Protein AF-N4UJ09-F1 (afdb_monomer)

Solvent-accessible surface area (backbone atoms only — not comparable to full-atom values): 3590 Å² total; per-residue (Å²): 110,72,68,55,35,55,76,68,70,48,91,75,77,54,69,84,58,44,54,60,54,50,51,55,52,50,60,70,50,76,39,71,69,51,51,53,48,52,33,50,76,72,66,40,62,66,90,44,68,68,60,36,52,59,70,68,66,121

Radius of gyration: 16.84 Å; Cα contacts (8 Å, |Δi|>4): 20; chains: 1; bounding box: 41×18×36 Å

Structure (mmCIF, N/CA/C/O backbone):
data_AF-N4UJ09-F1
#
_entry.id   AF-N4UJ09-F1
#
loop_
_atom_site.group_PDB
_atom_site.id
_atom_site.type_symbol
_atom_site.label_atom_id
_atom_site.label_alt_id
_atom_site.label_comp_id
_atom_site.label_asym_id
_atom_site.label_entity_id
_atom_site.label_seq_id
_atom_site.pdbx_PDB_ins_code
_atom_site.Cartn_x
_atom_site.Cartn_y
_atom_site.Cartn_z
_atom_site.occupancy
_atom_site.B_iso_or_equiv
_atom_site.auth_seq_id
_atom_site.auth_comp_id
_atom_site.auth_asym_id
_atom_site.auth_atom_id
_atom_site.pdbx_PDB_model_num
ATOM 1 N N . GLU A 1 1 ? -16.407 -3.315 3.401 1.00 76.00 1 GLU A N 1
ATOM 2 C CA . GLU A 1 1 ? -16.478 -2.790 4.788 1.00 76.00 1 GLU A CA 1
ATOM 3 C C . GLU A 1 1 ? -15.986 -1.342 4.890 1.00 76.00 1 GLU A C 1
ATOM 5 O O . GLU A 1 1 ? -16.772 -0.495 5.288 1.00 76.00 1 GLU A O 1
ATOM 10 N N . ILE A 1 2 ? -14.760 -1.013 4.451 1.00 85.25 2 ILE A N 1
ATOM 11 C CA . ILE A 1 2 ? -14.243 0.377 4.439 1.00 85.25 2 ILE A CA 1
ATOM 12 C C . ILE A 1 2 ? -15.147 1.334 3.631 1.00 85.25 2 ILE A C 1
ATOM 14 O O . ILE A 1 2 ? -15.506 2.394 4.129 1.00 85.25 2 ILE A O 1
ATOM 18 N N . GLU A 1 3 ? -15.589 0.947 2.427 1.00 86.75 3 GLU A N 1
ATOM 19 C CA . GLU A 1 3 ? -16.514 1.763 1.612 1.00 86.75 3 GLU A CA 1
ATOM 20 C C . GLU A 1 3 ? -17.831 2.086 2.326 1.00 86.75 3 GLU A C 1
ATOM 22 O O . GLU A 1 3 ? -18.381 3.172 2.164 1.00 86.75 3 GLU A O 1
ATOM 27 N N . TYR A 1 4 ? -18.338 1.152 3.135 1.00 90.25 4 TYR A N 1
ATOM 28 C CA . TYR A 1 4 ? -19.556 1.370 3.909 1.00 90.25 4 TYR A CA 1
ATOM 29 C C . TYR A 1 4 ? -19.336 2.446 4.978 1.00 90.25 4 TYR A C 1
ATOM 31 O O . TYR A 1 4 ? -20.154 3.351 5.104 1.00 90.25 4 TYR A O 1
ATOM 39 N N . LEU A 1 5 ? -18.200 2.406 5.684 1.00 90.25 5 LEU A N 1
ATOM 40 C CA . LEU A 1 5 ? -17.838 3.442 6.656 1.00 90.25 5 LEU A CA 1
ATOM 41 C C . LEU A 1 5 ? -17.752 4.825 5.993 1.00 90.25 5 LEU A C 1
ATOM 43 O O . LEU A 1 5 ? -18.318 5.781 6.519 1.00 90.25 5 LEU A O 1
ATOM 47 N N . ILE A 1 6 ? -17.139 4.911 4.805 1.00 88.62 6 ILE A N 1
ATOM 48 C CA . ILE A 1 6 ? -17.051 6.153 4.017 1.00 88.62 6 ILE A CA 1
ATOM 49 C C . ILE A 1 6 ? -18.451 6.665 3.647 1.00 88.62 6 ILE A C 1
ATOM 51 O O . ILE A 1 6 ? -18.750 7.838 3.859 1.00 88.62 6 ILE A O 1
ATOM 55 N N . ARG A 1 7 ? -19.335 5.788 3.151 1.00 94.06 7 ARG A N 1
ATOM 56 C CA . ARG A 1 7 ? -20.728 6.136 2.806 1.00 94.06 7 ARG A CA 1
ATOM 57 C C . ARG A 1 7 ? -21.545 6.606 4.009 1.00 94.06 7 ARG A C 1
ATOM 59 O O . ARG A 1 7 ? -22.451 7.415 3.844 1.00 94.06 7 ARG A O 1
ATOM 66 N N . CYS A 1 8 ? -21.233 6.107 5.200 1.00 95.38 8 CYS A N 1
ATOM 67 C CA . CYS A 1 8 ? -21.854 6.526 6.454 1.00 95.38 8 CYS A CA 1
ATOM 68 C C . CYS A 1 8 ? -21.179 7.750 7.095 1.00 95.38 8 CYS A C 1
ATOM 70 O O . CYS A 1 8 ? -21.529 8.094 8.220 1.00 95.38 8 CYS A O 1
ATOM 72 N N . PHE A 1 9 ? -20.217 8.392 6.420 1.00 93.62 9 PHE A N 1
ATOM 73 C CA . PHE A 1 9 ? -19.421 9.503 6.958 1.00 93.62 9 PHE A CA 1
ATOM 74 C C . PHE A 1 9 ? -18.674 9.163 8.261 1.00 93.62 9 PHE A C 1
ATOM 76 O O . PHE A 1 9 ? -18.344 10.044 9.055 1.00 93.62 9 PHE A O 1
ATOM 83 N N . ILE A 1 10 ? -18.367 7.884 8.483 1.00 93.44 10 ILE A N 1
ATOM 84 C CA . ILE A 1 10 ? -17.555 7.438 9.614 1.00 93.44 10 ILE A CA 1
ATOM 85 C C . ILE A 1 10 ? -16.086 7.587 9.217 1.00 93.44 10 ILE A C 1
ATOM 87 O O . ILE A 1 10 ? -15.566 6.837 8.393 1.00 93.44 10 ILE A O 1
ATOM 91 N N . ASN A 1 11 ? -15.416 8.568 9.820 1.00 91.44 11 ASN A N 1
ATOM 92 C CA . ASN A 1 11 ? -14.029 8.934 9.520 1.00 91.44 11 ASN A CA 1
ATOM 93 C C . ASN A 1 11 ? -12.992 8.296 10.463 1.00 91.44 11 ASN A C 1
ATOM 95 O O . ASN A 1 11 ? -11.815 8.648 10.404 1.00 91.44 11 ASN A O 1
ATOM 99 N N . TYR A 1 12 ? -13.406 7.359 11.321 1.00 92.00 12 TYR A N 1
ATOM 100 C CA . TYR A 1 12 ? -12.521 6.648 12.241 1.00 92.00 12 TYR A CA 1
ATOM 101 C C . TYR A 1 12 ? -12.686 5.128 12.130 1.00 92.00 12 TYR A C 1
ATOM 103 O O . TYR A 1 12 ? -13.775 4.603 11.905 1.00 92.00 12 TYR A O 1
ATOM 111 N N . ILE A 1 13 ? -11.584 4.402 12.319 1.00 93.81 13 ILE A N 1
ATOM 112 C CA . ILE A 1 13 ? -11.539 2.938 12.364 1.00 93.81 13 ILE A CA 1
ATOM 113 C C . ILE A 1 13 ? -10.484 2.507 13.385 1.00 93.81 13 ILE A C 1
ATOM 115 O O . ILE A 1 13 ? -9.430 3.131 13.515 1.00 93.81 13 ILE A O 1
ATOM 119 N N . THR A 1 14 ? -10.758 1.450 14.148 1.00 95.19 14 THR A N 1
ATOM 120 C CA . THR A 1 14 ? -9.789 0.927 15.118 1.00 95.19 14 THR A CA 1
ATOM 121 C C . THR A 1 14 ? -8.627 0.242 14.405 1.00 95.19 14 THR A C 1
ATOM 123 O O . THR A 1 14 ? -8.795 -0.347 13.338 1.00 95.19 14 THR A O 1
ATOM 126 N N . LYS A 1 15 ? -7.447 0.225 15.037 1.00 96.06 15 LYS A N 1
ATOM 127 C CA . LYS A 1 15 ? -6.269 -0.490 14.514 1.00 96.06 15 LYS A CA 1
ATOM 128 C C . LYS A 1 15 ? -6.567 -1.961 14.206 1.00 96.06 15 LYS A C 1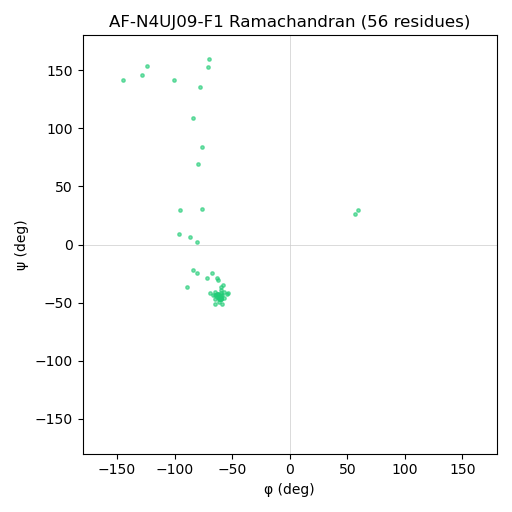
ATOM 130 O O . LYS A 1 15 ? -6.170 -2.465 13.163 1.00 96.06 15 LYS A O 1
ATOM 135 N N . THR A 1 16 ? -7.316 -2.623 15.087 1.00 96.88 16 THR A N 1
ATOM 136 C CA . THR A 1 16 ? -7.702 -4.035 14.949 1.00 96.88 16 THR A CA 1
ATOM 137 C C . THR A 1 16 ? -8.568 -4.313 13.723 1.00 96.88 16 THR A C 1
ATOM 139 O O . THR A 1 16 ? -8.484 -5.406 13.177 1.00 96.88 16 THR A O 1
ATOM 142 N N . LYS A 1 17 ? -9.364 -3.339 13.264 1.00 92.88 17 LYS A N 1
ATOM 143 C CA . LYS A 1 17 ? -10.145 -3.449 12.024 1.00 92.88 17 LYS A CA 1
ATOM 144 C C . LYS A 1 17 ? -9.363 -2.972 10.801 1.00 92.88 17 LYS A C 1
ATOM 146 O O .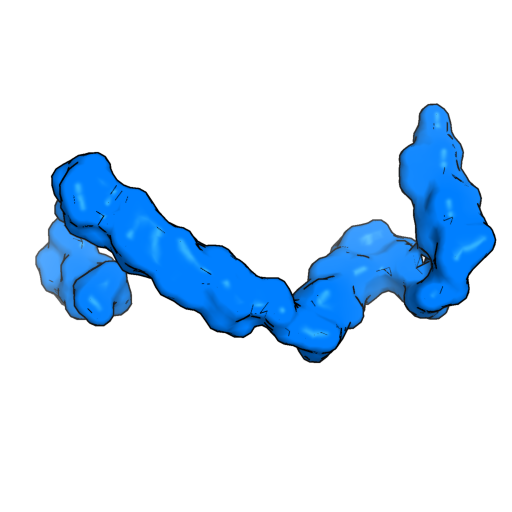 LYS A 1 17 ? -9.476 -3.562 9.732 1.00 92.88 17 LYS A O 1
ATOM 151 N N . PHE A 1 18 ? -8.553 -1.926 10.957 1.00 92.19 18 PHE A N 1
ATOM 152 C CA . PHE A 1 18 ? -7.778 -1.348 9.864 1.00 92.19 18 PHE A CA 1
ATOM 153 C C . PHE A 1 18 ? -6.725 -2.312 9.320 1.00 92.19 18 PHE A C 1
ATOM 155 O O . PHE A 1 18 ? -6.682 -2.526 8.115 1.00 92.19 18 PHE A O 1
ATOM 162 N N . PHE A 1 19 ? -5.886 -2.904 10.178 1.00 95.50 19 PHE A N 1
ATOM 163 C CA . PHE A 1 19 ? -4.745 -3.693 9.702 1.00 95.50 19 PHE A CA 1
ATOM 164 C C . PHE A 1 19 ? -5.144 -4.910 8.850 1.00 95.50 19 PHE A C 1
ATOM 166 O O . PHE A 1 19 ? -4.564 -5.067 7.775 1.00 95.50 19 PHE A O 1
ATOM 173 N N . PRO A 1 20 ? -6.141 -5.733 9.233 1.00 95.12 20 PRO A N 1
ATOM 174 C CA . PRO A 1 20 ? -6.593 -6.834 8.383 1.00 95.12 20 PRO A CA 1
ATOM 175 C C . PRO A 1 20 ? -7.193 -6.352 7.058 1.00 95.12 20 PRO A C 1
ATOM 177 O O . PRO A 1 20 ? -6.881 -6.906 6.006 1.00 95.12 20 PRO A O 1
ATOM 180 N N . ALA A 1 21 ? -8.010 -5.292 7.092 1.00 93.00 21 ALA A N 1
ATOM 181 C CA . ALA A 1 21 ? -8.620 -4.727 5.890 1.00 93.00 21 ALA A CA 1
ATOM 182 C C . ALA A 1 21 ? -7.567 -4.154 4.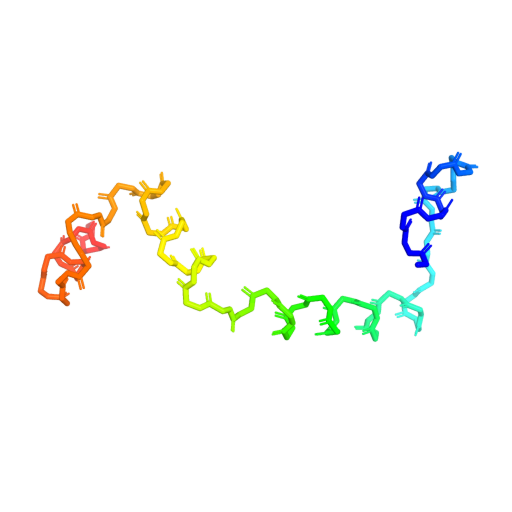927 1.00 93.00 21 ALA A C 1
ATOM 184 O O . ALA A 1 21 ? -7.622 -4.411 3.724 1.00 93.00 21 ALA A O 1
ATOM 185 N N . PHE A 1 22 ? -6.581 -3.426 5.459 1.00 92.31 22 PHE A N 1
ATOM 186 C CA . PHE A 1 22 ? -5.447 -2.917 4.696 1.00 92.31 22 PHE A CA 1
ATOM 187 C C . PHE A 1 22 ? -4.635 -4.058 4.088 1.00 92.31 22 PHE A C 1
ATOM 189 O O . PHE A 1 22 ? -4.330 -4.007 2.904 1.00 92.31 22 PHE A O 1
ATOM 196 N N . TYR A 1 23 ? -4.308 -5.093 4.864 1.00 95.19 23 TYR A N 1
ATOM 197 C CA . TYR A 1 23 ? -3.518 -6.215 4.366 1.00 95.19 23 TYR A CA 1
ATOM 198 C C . TYR A 1 23 ? -4.233 -6.960 3.233 1.00 95.19 23 TYR A C 1
ATOM 200 O O . TYR A 1 23 ? -3.616 -7.246 2.211 1.00 95.19 23 TYR A O 1
ATOM 208 N N . ALA A 1 24 ? -5.541 -7.202 3.359 1.00 94.19 24 ALA A N 1
ATOM 209 C CA . ALA A 1 24 ? -6.334 -7.806 2.290 1.00 94.19 24 ALA A CA 1
ATOM 210 C C . ALA A 1 24 ? -6.344 -6.939 1.017 1.00 94.19 24 ALA A C 1
ATOM 212 O O . ALA A 1 24 ? -6.127 -7.451 -0.081 1.00 94.19 24 ALA A O 1
ATOM 213 N N . ALA A 1 25 ? -6.539 -5.623 1.159 1.00 93.06 25 ALA A N 1
ATOM 214 C CA . ALA A 1 25 ? -6.496 -4.690 0.034 1.00 93.06 25 ALA A CA 1
ATOM 215 C C . ALA A 1 25 ? -5.097 -4.611 -0.600 1.00 93.06 25 ALA A C 1
ATOM 217 O O . ALA A 1 25 ? -4.980 -4.596 -1.821 1.00 93.06 25 ALA A O 1
ATOM 218 N N . TYR A 1 26 ? -4.043 -4.608 0.219 1.00 93.31 26 TYR A N 1
ATOM 219 C CA . TYR A 1 26 ? -2.654 -4.643 -0.226 1.00 93.31 26 TYR A CA 1
ATOM 220 C C . TYR A 1 26 ? -2.387 -5.892 -1.066 1.00 93.31 26 TYR A C 1
ATOM 222 O O . TYR A 1 26 ? -1.939 -5.761 -2.199 1.00 93.31 26 TYR A O 1
ATOM 230 N N . GLN A 1 27 ? -2.742 -7.083 -0.575 1.00 94.12 27 GLN A N 1
ATOM 231 C CA . GLN A 1 27 ? -2.570 -8.327 -1.334 1.00 94.12 27 GLN A CA 1
ATOM 232 C C . GLN A 1 27 ? -3.347 -8.303 -2.659 1.00 94.12 27 GLN A C 1
ATOM 234 O O . GLN A 1 27 ? -2.806 -8.683 -3.694 1.00 94.12 27 GLN A O 1
ATOM 239 N N . ALA A 1 28 ? -4.580 -7.786 -2.660 1.00 93.94 28 ALA A N 1
ATOM 240 C CA . ALA A 1 28 ? -5.377 -7.644 -3.881 1.00 93.94 28 ALA A CA 1
ATOM 241 C C . ALA A 1 28 ? -4.813 -6.599 -4.865 1.00 93.94 28 ALA A C 1
ATOM 243 O O . ALA A 1 28 ? -5.075 -6.672 -6.066 1.00 93.94 28 ALA A O 1
ATOM 244 N N . ALA A 1 29 ? -4.051 -5.617 -4.377 1.00 94.06 29 ALA A N 1
ATOM 245 C CA . ALA A 1 29 ? -3.478 -4.560 -5.199 1.00 94.06 29 ALA A CA 1
ATOM 246 C C . ALA A 1 29 ? -2.196 -4.988 -5.931 1.00 94.06 29 ALA A C 1
ATOM 248 O O . ALA A 1 29 ? -1.894 -4.406 -6.977 1.00 94.06 29 ALA A O 1
ATOM 249 N N . ILE A 1 30 ? -1.463 -5.988 -5.424 1.00 93.94 30 ILE A N 1
ATOM 250 C CA . ILE A 1 30 ? -0.225 -6.510 -6.030 1.00 93.94 30 ILE A CA 1
ATOM 251 C C . ILE A 1 30 ? -0.565 -7.457 -7.192 1.00 93.94 30 ILE A C 1
ATOM 253 O O . ILE A 1 30 ? -0.376 -8.668 -7.134 1.00 93.94 30 ILE A O 1
ATOM 257 N N . ILE A 1 31 ? -1.083 -6.882 -8.277 1.00 95.94 31 ILE A N 1
ATOM 258 C CA . ILE A 1 31 ? -1.337 -7.571 -9.547 1.00 95.94 31 ILE A CA 1
ATOM 259 C C . ILE A 1 31 ? -0.617 -6.859 -10.689 1.00 95.94 31 ILE A C 1
ATOM 261 O O . ILE A 1 31 ? -0.374 -5.651 -10.641 1.00 95.94 31 ILE A O 1
ATOM 265 N N . GLU A 1 32 ? -0.300 -7.604 -11.745 1.00 94.88 32 GLU A N 1
ATOM 266 C CA . GLU A 1 32 ? 0.503 -7.114 -12.870 1.00 94.88 32 GLU A CA 1
ATOM 267 C C . GLU A 1 32 ? -0.058 -5.826 -13.495 1.00 94.88 32 GLU A C 1
ATOM 269 O O . GLU A 1 32 ? 0.695 -4.892 -13.772 1.00 94.88 32 GLU A O 1
ATOM 274 N N . SER A 1 33 ? -1.379 -5.740 -13.681 1.00 95.56 33 SER A N 1
ATOM 275 C CA . SER A 1 33 ? -2.036 -4.562 -14.259 1.00 95.56 33 SER A CA 1
ATOM 276 C C . SER A 1 33 ? -1.843 -3.304 -13.407 1.00 95.56 33 SER A C 1
ATOM 278 O O . SER A 1 33 ? -1.529 -2.244 -13.953 1.00 95.56 33 SER A O 1
ATOM 280 N N . ASN A 1 34 ? -1.964 -3.422 -12.083 1.00 96.00 34 ASN A N 1
ATOM 281 C CA . ASN A 1 34 ? -1.767 -2.312 -11.151 1.00 96.00 34 ASN A CA 1
ATOM 282 C C . ASN A 1 34 ? -0.298 -1.889 -11.092 1.00 96.00 34 ASN A C 1
ATOM 284 O O . ASN A 1 34 ? -0.007 -0.694 -11.134 1.00 96.00 34 ASN A O 1
ATOM 288 N N . ILE A 1 35 ? 0.630 -2.852 -11.068 1.00 93.56 35 ILE A N 1
ATOM 289 C CA . ILE A 1 35 ? 2.074 -2.577 -11.077 1.00 9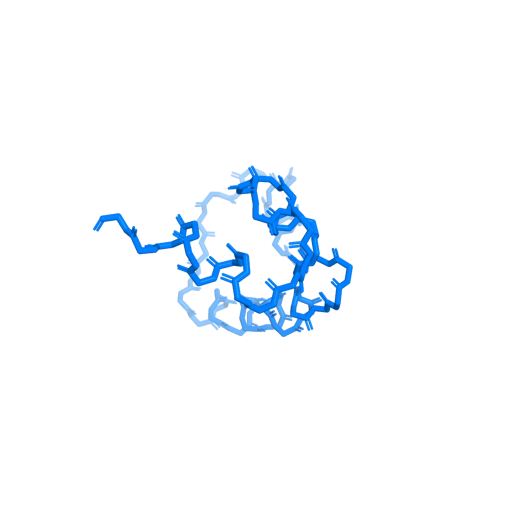3.56 35 ILE A CA 1
ATOM 290 C C . ILE A 1 35 ? 2.456 -1.835 -12.365 1.00 93.56 35 ILE A C 1
ATOM 292 O O . ILE A 1 35 ? 3.063 -0.765 -12.311 1.00 93.56 35 ILE A O 1
ATOM 296 N N . LYS A 1 36 ? 2.022 -2.332 -13.530 1.00 94.69 36 LYS A N 1
ATOM 297 C CA . LYS A 1 36 ? 2.235 -1.668 -14.828 1.00 94.69 36 LYS A CA 1
ATOM 298 C C . LYS A 1 36 ? 1.607 -0.273 -14.877 1.00 94.69 36 LYS A C 1
ATOM 300 O O . LYS A 1 36 ? 2.202 0.647 -15.442 1.00 94.69 36 LYS A O 1
ATOM 305 N N . GLY A 1 37 ? 0.422 -0.100 -14.289 1.00 95.69 37 GLY A N 1
ATOM 306 C CA . GLY A 1 37 ? -0.228 1.202 -14.131 1.00 95.69 37 GLY A CA 1
ATOM 307 C C . GLY A 1 37 ? 0.624 2.182 -13.321 1.00 95.69 37 GLY A C 1
ATOM 308 O O . GLY A 1 37 ? 0.858 3.303 -13.773 1.00 95.69 37 GLY A O 1
ATOM 309 N N . GLY A 1 38 ? 1.162 1.731 -12.184 1.00 94.44 38 GLY A N 1
ATOM 310 C CA . GLY A 1 38 ? 2.073 2.510 -11.344 1.00 94.44 38 GLY A CA 1
ATOM 311 C C . GLY A 1 38 ? 3.341 2.941 -12.083 1.00 94.44 38 GLY A C 1
ATOM 312 O O . GLY A 1 38 ? 3.680 4.123 -12.081 1.00 94.44 38 GLY A O 1
ATOM 313 N N . PHE A 1 39 ? 3.987 2.019 -12.804 1.00 95.12 39 PHE A N 1
ATOM 314 C CA . PHE A 1 39 ? 5.171 2.329 -13.616 1.00 95.12 39 P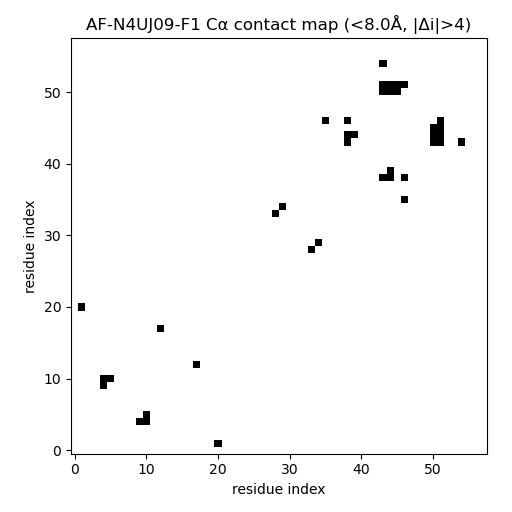HE A CA 1
ATOM 315 C C . PHE A 1 39 ? 4.873 3.389 -14.684 1.00 95.12 39 PHE A C 1
ATOM 317 O O . PHE A 1 39 ? 5.644 4.331 -14.856 1.00 95.12 39 PHE A O 1
ATOM 324 N N . ARG A 1 40 ? 3.731 3.289 -15.377 1.00 94.94 40 ARG A N 1
ATOM 325 C CA . ARG A 1 40 ? 3.311 4.303 -16.360 1.00 94.94 40 ARG A CA 1
ATOM 326 C C . A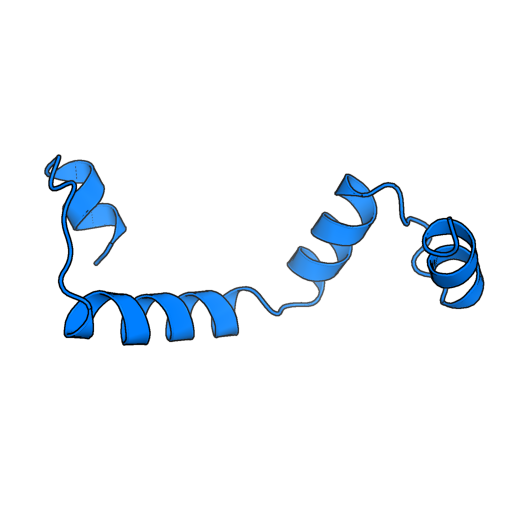RG A 1 40 ? 3.071 5.664 -15.710 1.00 94.94 40 ARG A C 1
ATOM 328 O O . ARG A 1 40 ? 3.550 6.666 -16.235 1.00 94.94 40 ARG A O 1
ATOM 335 N N . GLY A 1 41 ? 2.381 5.699 -14.568 1.00 94.81 41 GLY A N 1
ATOM 336 C CA . GLY A 1 41 ? 2.143 6.930 -13.805 1.00 94.81 41 GLY A CA 1
ATOM 337 C C . GLY A 1 41 ? 3.440 7.608 -13.355 1.00 94.81 41 GLY A C 1
ATOM 338 O O . GLY A 1 41 ? 3.556 8.830 -13.427 1.00 94.81 41 GLY A O 1
ATOM 339 N N . ALA A 1 42 ? 4.448 6.812 -12.996 1.00 94.19 42 ALA A N 1
ATOM 340 C CA . ALA A 1 42 ? 5.789 7.272 -12.641 1.00 94.19 42 ALA A CA 1
ATOM 341 C C . ALA A 1 42 ? 6.695 7.581 -13.854 1.00 94.19 42 ALA A C 1
ATOM 343 O O . ALA A 1 42 ? 7.855 7.942 -13.675 1.00 94.19 42 ALA A O 1
ATOM 344 N N . ARG A 1 43 ? 6.191 7.452 -15.092 1.00 93.06 43 ARG A N 1
ATOM 345 C CA . ARG A 1 43 ? 6.960 7.611 -16.346 1.00 93.06 43 ARG A CA 1
ATOM 346 C C . ARG A 1 43 ? 8.147 6.642 -16.480 1.00 93.06 43 ARG A C 1
ATOM 348 O O . ARG A 1 43 ? 9.118 6.931 -17.176 1.00 93.06 43 ARG A O 1
ATOM 355 N N . LEU A 1 44 ? 8.023 5.464 -15.874 1.00 93.88 44 LEU A N 1
ATOM 356 C CA . LEU A 1 44 ? 8.966 4.341 -15.931 1.00 93.88 44 LEU A CA 1
ATOM 357 C C . LEU A 1 44 ? 8.581 3.317 -17.017 1.00 93.88 44 LEU A C 1
ATOM 359 O O . LEU A 1 44 ? 8.808 2.123 -16.868 1.00 93.88 44 LEU A O 1
ATOM 363 N N . ALA A 1 45 ? 7.938 3.771 -18.094 1.00 90.12 45 ALA A N 1
ATOM 364 C CA . ALA A 1 45 ? 7.674 2.958 -19.280 1.00 90.12 45 ALA A CA 1
ATOM 365 C C 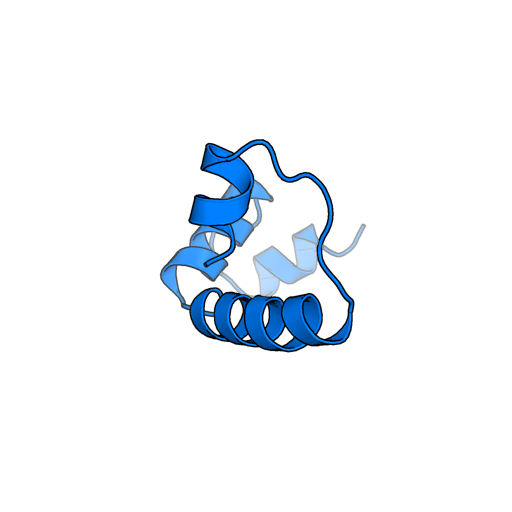. ALA A 1 45 ? 8.697 3.305 -20.384 1.00 90.12 45 ALA A C 1
ATOM 367 O O . ALA A 1 45 ? 8.994 4.496 -20.532 1.00 90.12 45 ALA A O 1
ATOM 368 N N . PRO A 1 46 ? 9.197 2.331 -21.178 1.00 89.94 46 PRO A N 1
ATOM 369 C CA . PRO A 1 46 ? 8.837 0.901 -21.199 1.00 89.94 46 PRO A CA 1
ATOM 370 C C . PRO A 1 46 ? 9.308 0.119 -19.957 1.00 89.94 46 PRO A C 1
ATOM 372 O O . PRO A 1 46 ? 10.211 0.556 -19.259 1.00 89.94 46 PRO A O 1
ATOM 375 N N . PHE A 1 47 ? 8.690 -1.040 -19.680 1.00 90.69 47 PHE A N 1
ATOM 376 C CA . PHE A 1 47 ? 8.953 -1.882 -18.490 1.00 90.69 47 PHE A CA 1
ATOM 377 C C . PHE A 1 47 ? 10.253 -2.701 -18.585 1.00 90.69 47 PHE A C 1
ATOM 379 O O . PHE A 1 47 ? 10.330 -3.818 -18.077 1.00 90.69 47 PHE A O 1
ATOM 386 N N . ASP A 1 48 ? 11.239 -2.169 -19.295 1.00 93.75 48 ASP A N 1
ATOM 387 C CA . ASP A 1 48 ? 12.558 -2.767 -19.415 1.00 93.75 48 ASP A CA 1
ATOM 388 C C . ASP A 1 48 ? 13.370 -2.494 -18.141 1.00 93.75 48 ASP A C 1
ATOM 390 O O . ASP A 1 48 ? 13.348 -1.380 -17.614 1.00 93.75 48 ASP A O 1
ATOM 394 N N . LEU A 1 49 ? 14.055 -3.518 -17.627 1.00 92.06 49 LEU A N 1
ATOM 395 C CA . LEU A 1 49 ? 14.749 -3.443 -16.340 1.00 92.06 49 LEU A CA 1
ATOM 396 C C . LEU A 1 49 ? 15.840 -2.366 -16.346 1.00 92.06 49 LEU A C 1
ATOM 398 O O . LEU A 1 49 ? 15.894 -1.556 -15.422 1.00 92.06 49 LEU A O 1
ATOM 402 N N . GLU A 1 50 ? 16.662 -2.327 -17.396 1.00 94.25 50 GLU A N 1
ATOM 403 C CA . GLU A 1 50 ? 17.757 -1.361 -17.528 1.00 94.25 50 GLU A CA 1
ATOM 404 C C . GLU A 1 50 ? 17.214 0.064 -17.648 1.00 94.25 50 GLU A C 1
ATOM 406 O O . GLU A 1 50 ? 17.676 0.972 -16.955 1.00 94.25 50 GLU A O 1
ATOM 411 N N . TYR A 1 51 ? 16.167 0.263 -18.455 1.00 92.75 51 TYR A N 1
ATOM 412 C CA . TYR A 1 51 ? 15.499 1.560 -18.567 1.00 92.75 51 TYR A CA 1
ATOM 413 C C . TYR A 1 51 ? 14.933 2.052 -17.225 1.00 92.75 51 TYR A C 1
ATOM 415 O O . TYR A 1 51 ? 15.089 3.224 -16.869 1.00 92.75 51 TYR A O 1
ATOM 423 N N . VAL A 1 52 ? 14.272 1.168 -16.473 1.00 93.38 52 VAL A N 1
ATOM 424 C CA . VAL A 1 52 ? 13.685 1.502 -15.168 1.00 93.38 52 VAL A CA 1
ATOM 425 C C . VAL A 1 52 ? 14.779 1.855 -14.164 1.00 93.38 52 VAL A C 1
ATOM 427 O O . VAL A 1 52 ? 14.667 2.883 -13.496 1.00 93.38 52 VAL A O 1
ATOM 430 N N . ILE A 1 53 ? 15.840 1.049 -14.074 1.00 93.75 53 ILE A N 1
ATOM 431 C CA . ILE A 1 53 ? 16.975 1.309 -13.177 1.00 93.75 53 ILE A CA 1
ATOM 432 C C . ILE A 1 53 ? 17.632 2.646 -13.530 1.00 93.75 53 ILE A C 1
ATOM 434 O O . ILE A 1 53 ? 17.829 3.477 -12.644 1.00 93.75 53 ILE A O 1
ATOM 438 N N . LEU A 1 54 ? 17.890 2.900 -14.816 1.00 93.06 54 LEU A N 1
ATOM 439 C CA . LEU A 1 54 ? 18.459 4.161 -15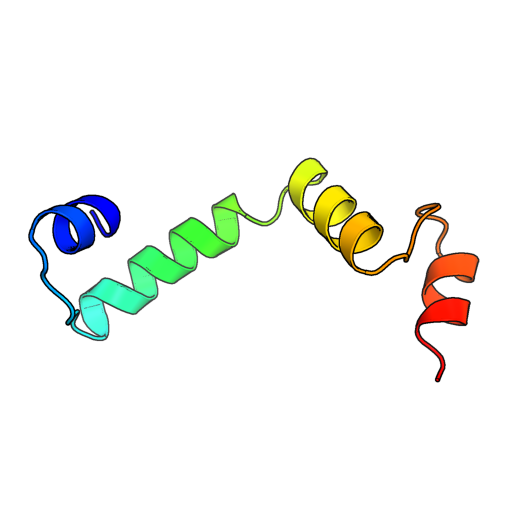.292 1.00 93.06 54 LEU A CA 1
ATOM 440 C C . LEU A 1 54 ? 17.603 5.370 -14.887 1.00 93.06 54 LEU A C 1
ATOM 442 O O . LEU A 1 54 ? 18.142 6.403 -14.503 1.00 93.06 54 LEU A O 1
ATOM 446 N N . LYS A 1 55 ? 16.272 5.256 -14.965 1.00 90.94 55 LYS A N 1
ATOM 447 C CA . LYS A 1 55 ? 15.345 6.328 -14.570 1.00 90.94 55 LYS A CA 1
ATOM 448 C C . LYS A 1 55 ? 15.253 6.547 -13.061 1.00 90.94 5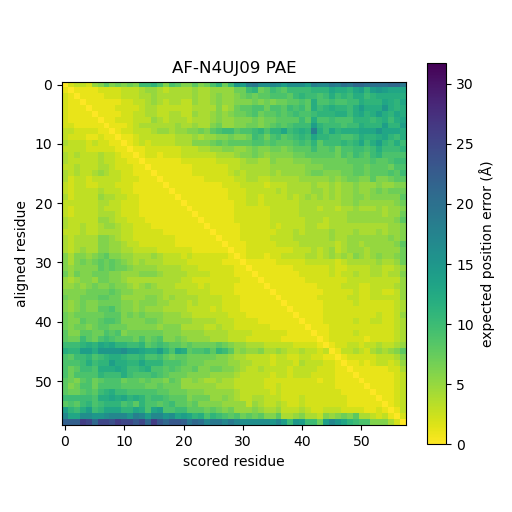5 LYS A C 1
ATOM 450 O O . LYS A 1 55 ? 14.922 7.657 -12.650 1.00 90.94 55 LYS A O 1
ATOM 455 N N . LEU A 1 56 ? 15.475 5.506 -12.263 1.00 91.38 56 LEU A N 1
ATOM 456 C CA . LEU A 1 56 ? 15.439 5.576 -10.800 1.00 91.38 56 LEU A CA 1
ATOM 457 C C . LEU A 1 56 ? 16.763 6.050 -10.192 1.00 91.38 56 LEU A C 1
ATOM 459 O O . LEU A 1 56 ? 16.762 6.544 -9.067 1.00 91.38 56 LEU A O 1
ATOM 463 N N . ASN A 1 57 ? 17.870 5.905 -10.919 1.00 85.31 57 ASN A N 1
ATOM 464 C CA . ASN A 1 57 ? 19.182 6.388 -10.510 1.00 85.31 57 ASN A CA 1
ATOM 465 C C . ASN A 1 57 ? 19.262 7.919 -10.704 1.00 85.31 57 ASN A C 1
ATOM 467 O O . ASN A 1 57 ? 19.686 8.390 -11.760 1.00 85.31 57 ASN A O 1
ATOM 471 N N . ILE A 1 58 ? 18.765 8.674 -9.714 1.00 66.06 58 ILE A N 1
ATOM 472 C CA . ILE A 1 58 ? 18.831 10.149 -9.618 1.00 66.06 58 ILE A CA 1
ATOM 473 C C . ILE A 1 58 ? 20.202 10.584 -9.101 1.00 66.06 58 ILE A C 1
ATOM 475 O O . ILE A 1 58 ? 20.653 9.993 -8.094 1.00 66.06 58 ILE A O 1
#

pLDDT: mean 92.35, std 4.79, range [66.06, 96.88]

Organism: Fusarium oxysporum f. sp. cubense (strain race 1) (NCBI:txid1229664)

Secondary structure (DSSP, 8-state):
-HHHHHHTT-----HHHHHHHHHHHHHHH-SHHHHHHHHHHTT--S--HHHHHHHH--

Mean predicted aligned error: 4.97 Å

Foldseek 3Di:
DVVVCVVVVNPDDDPVVPPVVVVVVVVVCPDPVNVVVVCVVVVVPPPDPVSNVVVVPD

Sequence (58 aa):
EIEYLIRCFINYITKTKFFPAFYAAYQAAIIESNIKGGFRGARLAPFDLEYVILKLNI